Protein AF-A0A8S8YLF3-F1 (afdb_monomer_lite)

Structure (mmCIF, N/CA/C/O backbone):
data_AF-A0A8S8YLF3-F1
#
_entry.id   AF-A0A8S8YLF3-F1
#
loop_
_atom_site.group_PDB
_atom_site.id
_atom_site.type_symbol
_atom_site.label_atom_id
_atom_site.label_alt_id
_atom_site.label_comp_id
_atom_site.label_asym_id
_atom_site.label_entity_id
_atom_site.label_seq_id
_atom_site.pdbx_PDB_ins_code
_atom_site.Cartn_x
_atom_site.Cartn_y
_atom_site.Cartn_z
_atom_site.occupancy
_atom_site.B_iso_or_equiv
_atom_site.auth_seq_id
_atom_site.auth_comp_id
_atom_site.auth_asym_id
_atom_site.auth_atom_id
_atom_site.pdbx_PDB_model_num
ATOM 1 N N . MET A 1 1 ? 2.235 2.549 5.314 1.00 89.56 1 MET A N 1
ATOM 2 C CA . MET A 1 1 ? 1.811 2.462 6.733 1.00 89.56 1 MET A CA 1
ATOM 3 C C . MET A 1 1 ? 0.311 2.673 6.805 1.00 89.56 1 MET A C 1
ATOM 5 O O . MET A 1 1 ? -0.215 3.343 5.927 1.00 89.56 1 MET A O 1
ATOM 9 N N . ALA A 1 2 ? -0.355 2.128 7.818 1.00 92.12 2 ALA A N 1
ATOM 10 C CA . ALA A 1 2 ? -1.776 2.360 8.075 1.00 92.12 2 ALA A CA 1
ATOM 11 C C . ALA A 1 2 ? -1.985 2.720 9.546 1.00 92.12 2 ALA A C 1
ATOM 13 O O . ALA A 1 2 ? -1.287 2.191 10.411 1.00 92.12 2 ALA A O 1
ATOM 14 N N . THR A 1 3 ? -2.944 3.598 9.820 1.00 94.19 3 THR A N 1
ATOM 15 C CA . THR A 1 3 ? -3.314 3.997 11.180 1.00 94.19 3 THR A CA 1
ATOM 16 C C . THR A 1 3 ? -4.650 3.362 11.538 1.00 94.19 3 THR A C 1
ATOM 18 O O . THR A 1 3 ? -5.627 3.539 10.814 1.00 94.19 3 THR A O 1
ATOM 21 N N . ILE A 1 4 ? -4.687 2.619 12.643 1.00 92.25 4 ILE A N 1
ATOM 22 C CA . ILE A 1 4 ? -5.876 1.913 13.124 1.00 92.25 4 ILE A CA 1
ATOM 23 C C . ILE A 1 4 ? -6.269 2.465 14.484 1.00 92.25 4 ILE A C 1
ATOM 25 O O . ILE A 1 4 ? -5.445 2.573 15.389 1.00 92.25 4 ILE A O 1
ATOM 29 N N . ALA A 1 5 ? -7.554 2.760 14.625 1.00 92.69 5 ALA A N 1
ATOM 30 C CA . ALA A 1 5 ? -8.153 3.329 15.814 1.00 92.69 5 ALA A CA 1
ATOM 31 C C . ALA A 1 5 ? -9.175 2.365 16.425 1.00 92.69 5 ALA A C 1
ATOM 33 O O . ALA A 1 5 ? -10.200 2.079 15.807 1.00 92.69 5 ALA A O 1
ATOM 34 N N . ASN A 1 6 ? -8.951 1.928 17.665 1.00 92.00 6 ASN A N 1
ATOM 35 C CA . ASN A 1 6 ? -9.946 1.167 18.413 1.00 92.00 6 ASN A CA 1
ATOM 36 C C . ASN A 1 6 ? -10.826 2.135 19.213 1.00 92.00 6 ASN A C 1
ATOM 38 O O . ASN A 1 6 ? -10.416 2.685 20.231 1.00 92.00 6 ASN A O 1
AT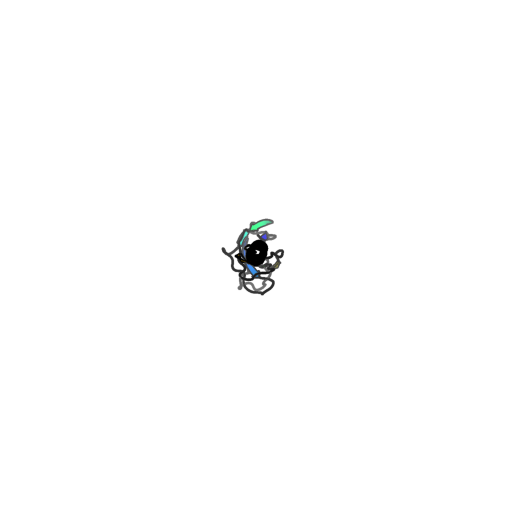OM 42 N N . ARG A 1 7 ? -12.057 2.359 18.745 1.00 91.19 7 ARG A N 1
ATOM 43 C CA . ARG A 1 7 ? -13.056 3.196 19.440 1.00 91.19 7 ARG A CA 1
ATOM 44 C C . ARG A 1 7 ? -13.998 2.385 20.343 1.00 91.19 7 ARG A C 1
ATOM 46 O O . ARG A 1 7 ? -14.970 2.931 20.859 1.00 91.19 7 ARG A O 1
ATOM 53 N N . GLY A 1 8 ? -13.718 1.095 20.527 1.00 88.31 8 GLY A N 1
ATOM 54 C CA . GLY A 1 8 ? -14.424 0.212 21.446 1.00 88.31 8 GLY A CA 1
ATOM 55 C C . GLY A 1 8 ? -13.958 0.354 22.898 1.00 88.31 8 GLY A C 1
ATOM 56 O O . GLY A 1 8 ? -13.086 1.152 23.236 1.00 88.31 8 GLY A O 1
ATOM 57 N N . THR A 1 9 ? -14.557 -0.451 23.774 1.00 92.44 9 THR A N 1
ATOM 58 C CA . THR A 1 9 ? -14.298 -0.450 25.226 1.00 92.44 9 THR A CA 1
ATOM 59 C C . THR A 1 9 ? -13.417 -1.610 25.695 1.00 92.44 9 THR A C 1
ATOM 61 O O . THR A 1 9 ? -13.155 -1.731 26.890 1.00 92.44 9 THR A O 1
ATOM 64 N N . ALA A 1 10 ? -12.959 -2.461 24.775 1.00 91.62 10 ALA A N 1
ATOM 65 C CA . ALA A 1 10 ? -12.099 -3.605 25.051 1.00 91.62 10 ALA A CA 1
ATOM 66 C C . ALA A 1 10 ? -10.942 -3.677 24.035 1.00 91.62 10 ALA A C 1
ATOM 68 O O . ALA A 1 10 ? -11.091 -3.173 22.916 1.00 91.62 10 ALA A O 1
ATOM 69 N N . PRO A 1 11 ? -9.803 -4.295 24.401 1.00 91.94 11 PRO A N 1
ATOM 70 C CA . PRO A 1 11 ? -8.698 -4.516 23.473 1.00 91.94 11 PRO A CA 1
ATOM 71 C C . PRO A 1 11 ? -9.128 -5.402 22.299 1.00 91.94 11 PRO A C 1
ATOM 73 O O . PRO A 1 11 ? -9.919 -6.332 22.478 1.00 91.94 11 PRO A O 1
ATOM 76 N N . ALA A 1 12 ? -8.580 -5.140 21.114 1.00 88.75 12 ALA A N 1
ATOM 77 C CA . ALA A 1 12 ? -8.891 -5.882 19.896 1.00 88.75 12 ALA A CA 1
ATOM 78 C C . ALA A 1 12 ? -7.613 -6.292 19.161 1.00 88.75 12 ALA A C 1
ATOM 80 O O . ALA A 1 12 ? -6.672 -5.510 19.057 1.00 88.75 12 ALA A O 1
ATOM 81 N N . ILE A 1 13 ? -7.585 -7.515 18.627 1.00 89.56 13 ILE A N 1
ATOM 82 C CA . ILE A 1 13 ? -6.550 -7.946 17.683 1.00 89.56 13 ILE A CA 1
ATOM 83 C C . ILE A 1 13 ? -7.130 -7.780 16.284 1.00 89.56 13 ILE A C 1
ATOM 85 O O . ILE A 1 13 ? -8.117 -8.432 15.949 1.00 89.56 13 ILE A O 1
ATOM 89 N N . VAL A 1 14 ? -6.520 -6.907 15.489 1.00 88.94 14 VAL A N 1
ATOM 90 C CA . VAL A 1 14 ? -7.015 -6.516 14.168 1.00 88.94 14 VAL A CA 1
ATOM 91 C C . VAL A 1 14 ? -5.971 -6.858 13.119 1.00 88.94 14 VAL A C 1
ATOM 93 O O . VAL A 1 14 ? -4.793 -6.544 13.280 1.00 88.94 14 VAL A O 1
ATOM 96 N N . TYR A 1 15 ? -6.418 -7.475 12.031 1.00 91.38 15 TYR A N 1
ATOM 97 C CA . TYR A 1 15 ? -5.630 -7.689 10.822 1.00 91.38 15 TYR A CA 1
ATOM 98 C C . TYR A 1 15 ? -6.374 -7.094 9.635 1.00 91.38 15 TYR A C 1
ATOM 100 O O . TYR A 1 15 ? -7.597 -6.975 9.671 1.00 91.38 15 TYR A O 1
ATOM 108 N N . PHE A 1 16 ? -5.648 -6.727 8.587 1.00 92.38 16 PHE A N 1
ATOM 109 C CA . PHE A 1 16 ? -6.242 -6.185 7.371 1.00 92.38 16 PHE A CA 1
ATOM 110 C C . PHE A 1 16 ? -5.547 -6.743 6.133 1.00 92.38 16 PHE A C 1
ATOM 112 O O . PHE A 1 16 ? -4.392 -7.167 6.187 1.00 92.38 16 PHE A O 1
ATOM 119 N N . THR A 1 17 ? -6.270 -6.750 5.022 1.00 93.50 17 THR A N 1
ATOM 120 C CA . THR A 1 17 ? -5.725 -7.048 3.693 1.00 93.50 17 THR A CA 1
ATOM 121 C C . THR A 1 17 ? -5.729 -5.778 2.855 1.00 93.50 17 THR A C 1
ATOM 123 O O . THR A 1 17 ? -6.443 -4.834 3.189 1.00 93.50 17 THR A O 1
ATOM 126 N N . CYS A 1 18 ? -4.938 -5.733 1.786 1.00 95.12 18 CYS A N 1
ATOM 127 C CA . CYS A 1 18 ? -5.036 -4.668 0.796 1.00 95.12 18 CYS A CA 1
ATOM 128 C C . CYS A 1 18 ? -4.935 -5.233 -0.612 1.00 95.12 18 CYS A C 1
ATOM 130 O O . CYS A 1 18 ? -4.139 -6.139 -0.867 1.00 95.12 18 CYS A O 1
ATOM 132 N N . ASP A 1 19 ? -5.666 -4.598 -1.513 1.00 95.62 19 ASP A N 1
ATOM 133 C CA . ASP A 1 19 ? -5.591 -4.810 -2.946 1.00 95.62 19 ASP A CA 1
ATOM 134 C C . ASP A 1 19 ? -4.950 -3.587 -3.608 1.00 95.62 19 ASP A C 1
ATOM 136 O O . ASP A 1 19 ? -5.033 -2.464 -3.095 1.00 95.62 19 ASP A O 1
ATOM 140 N N . VAL A 1 20 ? -4.302 -3.799 -4.750 1.00 96.00 20 VAL A N 1
ATOM 141 C CA . VAL A 1 20 ? -3.863 -2.714 -5.630 1.00 96.00 20 VAL A CA 1
ATOM 142 C C . VAL A 1 20 ? -5.113 -2.097 -6.244 1.00 96.00 20 VAL A C 1
ATOM 144 O O . VAL A 1 20 ? -5.839 -2.770 -6.976 1.00 96.00 20 VAL A O 1
ATOM 147 N N . THR A 1 21 ? -5.388 -0.831 -5.936 1.00 95.62 21 THR A N 1
ATOM 148 C CA . THR A 1 21 ? -6.657 -0.166 -6.278 1.00 95.62 21 THR A CA 1
ATOM 149 C C . THR A 1 21 ? -6.944 -0.207 -7.778 1.00 95.62 21 THR A C 1
ATOM 151 O O . THR A 1 21 ? -8.087 -0.371 -8.196 1.00 95.62 21 THR A O 1
ATOM 154 N N . GLU A 1 22 ? -5.907 -0.057 -8.598 1.00 93.56 22 GLU A N 1
ATOM 155 C CA . GLU A 1 22 ? -6.009 0.059 -10.049 1.00 93.56 22 GLU A CA 1
ATOM 156 C C . GLU A 1 22 ? -6.350 -1.273 -10.735 1.00 93.56 22 GLU A C 1
ATOM 158 O O . GLU A 1 22 ? -6.990 -1.273 -11.787 1.00 93.56 22 GLU A O 1
ATOM 163 N N . THR A 1 23 ? -5.962 -2.409 -10.146 1.00 92.75 23 THR A N 1
ATOM 164 C CA . THR A 1 23 ? -6.164 -3.745 -10.738 1.00 92.75 23 THR A CA 1
ATOM 165 C C . THR A 1 23 ? -7.172 -4.600 -9.971 1.00 92.75 23 THR A C 1
ATOM 167 O O . THR A 1 23 ? -7.702 -5.565 -10.523 1.00 92.75 23 THR A O 1
ATOM 170 N N . GLY A 1 24 ? -7.438 -4.271 -8.705 1.00 93.00 24 GLY A N 1
ATOM 171 C CA . GLY A 1 24 ? -8.205 -5.099 -7.775 1.00 93.00 24 GLY A CA 1
ATOM 172 C C . GLY A 1 24 ? -7.498 -6.402 -7.384 1.00 93.00 24 GLY A C 1
ATOM 173 O O . GLY A 1 24 ? -8.130 -7.296 -6.828 1.00 93.00 24 GLY A O 1
ATOM 174 N N . ALA A 1 25 ? -6.212 -6.555 -7.711 1.00 93.56 25 ALA A N 1
ATOM 175 C CA . ALA A 1 25 ? -5.435 -7.728 -7.336 1.00 93.56 25 ALA A CA 1
ATOM 176 C C . ALA A 1 25 ? -4.883 -7.585 -5.913 1.00 93.56 25 ALA A C 1
ATOM 178 O O . ALA A 1 25 ? -4.472 -6.497 -5.511 1.00 93.56 25 ALA A O 1
ATOM 179 N N . ALA A 1 26 ? -4.798 -8.698 -5.183 1.00 93.75 26 ALA A N 1
ATOM 180 C CA . ALA A 1 26 ? -4.204 -8.721 -3.850 1.00 93.75 26 ALA A CA 1
ATOM 181 C C . ALA A 1 26 ? -2.765 -8.186 -3.875 1.00 93.75 26 ALA A C 1
ATOM 183 O O . ALA A 1 26 ? -1.918 -8.686 -4.623 1.00 93.75 26 ALA A O 1
ATOM 184 N N . ALA A 1 27 ? -2.481 -7.188 -3.038 1.00 94.06 27 ALA A N 1
ATOM 185 C CA . ALA A 1 27 ? -1.156 -6.593 -2.960 1.00 94.06 27 ALA A CA 1
ATOM 186 C C . ALA A 1 27 ? -0.157 -7.588 -2.355 1.00 94.06 27 ALA A C 1
ATOM 188 O O . ALA A 1 27 ? -0.411 -8.219 -1.324 1.00 94.06 27 ALA A O 1
ATOM 189 N N . GLN A 1 28 ? 1.022 -7.711 -2.967 1.00 93.12 28 GLN A N 1
ATOM 190 C CA . GLN A 1 28 ? 2.055 -8.609 -2.463 1.00 93.12 28 GLN A CA 1
ATOM 191 C C . GLN A 1 28 ? 2.785 -7.961 -1.283 1.00 93.12 28 GLN A C 1
ATOM 193 O O . GLN A 1 28 ? 3.644 -7.099 -1.460 1.00 93.12 28 GLN A O 1
ATOM 198 N N . MET A 1 29 ? 2.446 -8.381 -0.064 1.00 92.12 29 MET A N 1
ATOM 199 C CA . MET A 1 29 ? 3.035 -7.855 1.170 1.00 92.12 29 MET A CA 1
ATOM 200 C C . MET A 1 29 ? 4.145 -8.754 1.712 1.00 92.12 29 MET A C 1
ATOM 202 O O . MET A 1 29 ? 4.051 -9.978 1.673 1.00 92.12 29 MET A O 1
ATOM 206 N N . THR A 1 30 ? 5.182 -8.148 2.296 1.00 88.50 30 THR A N 1
ATOM 207 C CA . THR A 1 30 ? 6.288 -8.893 2.935 1.00 88.50 30 THR A CA 1
ATOM 208 C C . THR A 1 30 ? 5.869 -9.559 4.251 1.00 88.50 30 THR A C 1
ATOM 210 O O . THR A 1 30 ? 6.466 -10.543 4.682 1.00 88.50 30 THR A O 1
ATOM 213 N N . SER A 1 31 ? 4.844 -9.018 4.905 1.00 88.19 31 SER A N 1
ATOM 214 C CA . SER A 1 31 ? 4.307 -9.502 6.175 1.00 88.19 31 SER A CA 1
ATOM 215 C C . SER A 1 31 ? 2.814 -9.238 6.237 1.00 88.19 31 SER A C 1
ATOM 217 O O . SER A 1 31 ? 2.353 -8.230 5.706 1.00 88.19 31 SER A O 1
ATOM 219 N N . TYR A 1 32 ? 2.085 -10.089 6.951 1.00 90.50 32 TYR A N 1
ATOM 220 C CA . TYR A 1 32 ? 0.661 -9.892 7.178 1.00 90.50 32 TYR A CA 1
ATOM 221 C C . TYR A 1 32 ? 0.417 -8.764 8.195 1.00 90.50 32 TYR A C 1
ATOM 223 O O . TYR A 1 32 ? 0.844 -8.905 9.347 1.00 90.50 32 TYR A O 1
ATOM 231 N N . PRO A 1 33 ? -0.203 -7.636 7.805 1.00 93.00 33 PRO A N 1
ATOM 232 C CA . PRO A 1 33 ? -0.255 -6.463 8.658 1.00 93.00 33 PRO A CA 1
ATOM 233 C C . PRO A 1 33 ? -1.408 -6.549 9.665 1.00 93.00 33 PRO A C 1
ATOM 235 O O . PRO A 1 33 ? -2.540 -6.913 9.346 1.00 93.00 33 PRO A O 1
ATOM 238 N N . GLY A 1 34 ? -1.105 -6.209 10.915 1.00 92.62 34 GLY A N 1
ATOM 239 C CA . GLY A 1 34 ? -2.063 -6.254 12.011 1.00 92.62 34 GLY A CA 1
ATOM 240 C C . GLY A 1 34 ? -1.388 -6.325 13.373 1.00 92.62 34 GLY A C 1
ATOM 241 O O . GLY A 1 34 ? -0.159 -6.323 13.479 1.00 92.62 34 GLY A O 1
ATOM 242 N N . GLY A 1 35 ? -2.196 -6.377 14.424 1.00 92.69 35 GLY A N 1
ATOM 243 C CA . GLY A 1 35 ? -1.719 -6.435 15.798 1.00 92.69 35 GLY A CA 1
ATOM 244 C C . GLY A 1 35 ? -2.799 -6.128 16.829 1.00 92.69 35 GLY A C 1
ATOM 245 O O . GLY A 1 35 ? -3.978 -5.989 16.508 1.00 92.69 35 GLY A O 1
ATOM 246 N N . LEU A 1 36 ? -2.369 -6.045 18.087 1.00 93.44 36 LEU A N 1
ATOM 247 C CA . LEU A 1 36 ? -3.204 -5.632 19.211 1.00 93.44 36 LEU A CA 1
ATOM 248 C C . LEU A 1 36 ? -3.372 -4.106 19.211 1.00 93.44 36 LEU A C 1
ATOM 250 O O . LEU A 1 36 ? -2.388 -3.378 19.095 1.00 93.44 36 LEU A O 1
ATOM 254 N N . VAL A 1 37 ? -4.608 -3.644 19.388 1.00 94.00 37 VAL A N 1
ATOM 255 C CA . VAL A 1 37 ? -4.971 -2.239 19.584 1.00 94.00 37 VAL A CA 1
ATOM 256 C C . VAL A 1 37 ? -5.789 -2.138 20.868 1.00 94.00 37 VAL A C 1
ATOM 258 O O . VAL A 1 37 ? -6.898 -2.679 20.957 1.00 94.00 37 VAL A O 1
ATOM 261 N N . GLU A 1 38 ? -5.239 -1.474 21.880 1.00 96.38 38 GLU A N 1
ATOM 262 C CA . GLU A 1 38 ? -5.907 -1.305 23.173 1.00 96.38 38 GLU A CA 1
ATOM 263 C C . GLU A 1 38 ? -7.184 -0.463 23.047 1.00 96.38 38 GLU A C 1
ATOM 265 O O . GLU A 1 38 ? -7.386 0.280 22.084 1.00 96.38 38 GLU A O 1
ATOM 270 N N . ALA A 1 39 ? -8.081 -0.592 24.025 1.00 95.38 39 ALA A N 1
ATOM 271 C CA . ALA A 1 39 ? -9.345 0.139 24.029 1.00 95.38 39 ALA A CA 1
ATOM 272 C C . ALA A 1 39 ? -9.119 1.661 24.033 1.00 95.38 39 ALA A C 1
ATOM 274 O O . ALA A 1 39 ? -8.442 2.194 24.910 1.00 95.38 39 ALA A O 1
ATOM 275 N N . GLY A 1 40 ? -9.729 2.371 23.083 1.00 95.38 40 GLY A N 1
ATOM 276 C CA . GLY A 1 40 ? -9.609 3.824 22.954 1.00 95.38 40 GLY A CA 1
ATOM 277 C C . GLY A 1 40 ? -8.310 4.310 22.302 1.00 95.38 40 GLY A C 1
ATOM 278 O O . GLY A 1 40 ? -8.179 5.515 22.079 1.00 95.38 40 GLY A O 1
ATOM 279 N N . GLU A 1 41 ? -7.370 3.419 21.979 1.00 96.19 41 GLU A N 1
ATOM 280 C CA . GLU A 1 41 ? -6.074 3.790 21.410 1.00 96.19 41 GLU A CA 1
ATOM 281 C C . GLU A 1 41 ? -6.072 3.852 19.878 1.00 96.19 41 GLU A C 1
ATOM 283 O O . GLU A 1 41 ? -6.994 3.414 19.181 1.00 96.19 41 GLU A O 1
ATOM 288 N N . GLU A 1 42 ? -4.999 4.438 19.356 1.00 95.62 42 GLU A N 1
ATOM 289 C CA . GLU A 1 42 ? -4.681 4.495 17.939 1.00 95.62 42 GLU A CA 1
ATOM 290 C C . GLU A 1 42 ? -3.229 4.065 17.734 1.00 95.62 42 GLU A C 1
ATOM 292 O O . GLU A 1 42 ? -2.330 4.537 18.432 1.00 95.62 42 GLU A O 1
ATOM 297 N N . VAL A 1 43 ? -3.006 3.157 16.786 1.00 95.19 43 VAL A N 1
ATOM 298 C CA . VAL A 1 43 ? -1.684 2.605 16.483 1.00 95.19 43 VAL A CA 1
ATOM 299 C C . VAL A 1 43 ? -1.378 2.717 14.998 1.00 95.19 43 VAL A C 1
ATOM 301 O O . VAL A 1 43 ? -2.251 2.544 14.146 1.00 95.19 43 VAL A O 1
ATOM 304 N N . THR A 1 44 ? -0.107 2.953 14.680 1.00 95.19 44 THR A N 1
ATOM 305 C CA . THR A 1 44 ? 0.387 2.958 13.301 1.00 95.19 44 THR A CA 1
ATOM 306 C C . THR A 1 44 ? 1.094 1.646 13.001 1.00 95.19 44 THR A C 1
ATOM 308 O O . THR A 1 44 ? 2.104 1.313 13.622 1.00 95.19 44 THR A O 1
ATOM 311 N N . ILE A 1 45 ? 0.593 0.918 12.008 1.00 92.50 45 ILE A N 1
ATOM 312 C CA . ILE A 1 45 ? 1.146 -0.350 11.543 1.00 92.50 45 ILE A CA 1
ATOM 313 C C . ILE A 1 45 ? 2.000 -0.096 10.301 1.00 92.50 45 ILE A C 1
ATOM 315 O O . ILE A 1 45 ? 1.537 0.423 9.278 1.00 92.50 45 ILE A O 1
ATOM 319 N N . GLN A 1 46 ? 3.278 -0.460 10.395 1.00 93.00 46 GLN A N 1
ATOM 320 C CA . GLN A 1 46 ? 4.211 -0.401 9.276 1.00 93.00 46 GLN A CA 1
ATOM 321 C C . GLN A 1 46 ? 4.225 -1.728 8.526 1.00 93.00 46 GLN A C 1
ATOM 323 O O . GLN A 1 46 ? 4.308 -2.793 9.129 1.00 93.00 46 GLN A O 1
ATOM 328 N N . PHE A 1 47 ? 4.161 -1.648 7.202 1.00 93.38 47 PHE A N 1
ATOM 329 C CA . PHE A 1 47 ? 4.227 -2.791 6.304 1.00 93.38 47 PHE A CA 1
ATOM 330 C C . PHE A 1 47 ? 4.805 -2.339 4.964 1.00 93.38 47 PHE A C 1
ATOM 332 O O . PHE A 1 47 ? 4.740 -1.155 4.620 1.00 93.38 47 PHE A O 1
ATOM 339 N N . SER A 1 48 ? 5.384 -3.292 4.239 1.00 93.62 48 SER A N 1
ATOM 340 C CA . SER A 1 48 ? 5.917 -3.100 2.890 1.00 93.62 48 SER A CA 1
ATOM 341 C C . SER A 1 48 ? 5.121 -3.949 1.908 1.00 93.62 48 SER A C 1
ATOM 343 O O . SER A 1 48 ? 4.663 -5.041 2.258 1.00 93.62 48 SER A O 1
ATOM 345 N N . TRP A 1 49 ? 4.974 -3.440 0.693 1.00 93.44 49 TRP A N 1
ATOM 346 C CA . TRP A 1 49 ? 4.296 -4.104 -0.409 1.00 93.44 49 TRP A CA 1
ATOM 347 C C . TRP A 1 49 ? 5.084 -3.886 -1.700 1.00 93.44 49 TRP A C 1
ATOM 349 O O . TRP A 1 49 ? 5.920 -2.984 -1.776 1.00 93.44 49 TRP A O 1
ATOM 359 N N . MET A 1 50 ? 4.847 -4.747 -2.680 1.00 90.56 50 MET A N 1
ATOM 360 C CA . MET A 1 50 ? 5.515 -4.727 -3.976 1.00 90.56 50 MET A CA 1
ATOM 361 C C . MET A 1 50 ? 4.472 -4.599 -5.082 1.00 90.56 50 MET A C 1
ATOM 363 O O . MET A 1 50 ? 3.393 -5.188 -4.981 1.00 90.56 50 MET A O 1
ATOM 367 N N . ASN A 1 51 ? 4.825 -3.863 -6.132 1.00 89.56 51 ASN A N 1
ATOM 368 C CA . ASN A 1 51 ? 4.087 -3.816 -7.385 1.00 89.56 51 ASN A CA 1
ATOM 369 C C . ASN A 1 51 ? 4.986 -4.340 -8.507 1.00 89.56 51 ASN A C 1
ATOM 371 O O . ASN A 1 51 ? 6.173 -4.018 -8.532 1.00 89.56 51 ASN A O 1
ATOM 375 N N . SER A 1 52 ? 4.442 -5.159 -9.406 1.00 86.25 52 SER A N 1
ATOM 376 C CA . SER A 1 52 ? 5.177 -5.637 -10.586 1.00 86.25 52 SER A CA 1
ATOM 377 C C . SER A 1 52 ? 5.013 -4.731 -11.799 1.00 86.25 52 SER A C 1
ATOM 379 O O . SER A 1 52 ? 5.818 -4.813 -12.722 1.00 86.25 52 SER A O 1
ATOM 381 N N . ASP A 1 53 ? 3.967 -3.911 -11.810 1.00 87.75 53 ASP A N 1
ATOM 382 C CA . ASP A 1 53 ? 3.641 -3.060 -12.943 1.00 87.75 53 ASP A CA 1
ATOM 383 C C . ASP A 1 53 ? 4.328 -1.694 -12.794 1.00 87.75 53 ASP A C 1
ATOM 385 O O . ASP A 1 53 ? 4.335 -1.091 -11.716 1.00 87.75 53 ASP A O 1
ATOM 389 N N . VAL A 1 54 ? 4.914 -1.215 -13.890 1.00 87.75 54 VAL A N 1
ATOM 390 C CA . VAL A 1 54 ? 5.334 0.186 -14.046 1.00 87.75 54 VAL A CA 1
ATOM 391 C C . VAL A 1 54 ? 4.066 1.049 -14.114 1.00 87.75 54 VAL A C 1
ATOM 393 O O . VAL A 1 54 ? 3.019 0.536 -14.497 1.00 87.75 54 VAL A O 1
ATOM 396 N N . ASP A 1 55 ? 4.164 2.332 -13.756 1.00 88.69 55 ASP A N 1
ATOM 397 C CA . ASP A 1 55 ? 3.079 3.312 -13.578 1.00 88.69 55 ASP A CA 1
ATOM 398 C C . ASP A 1 55 ? 2.578 3.462 -12.131 1.00 88.6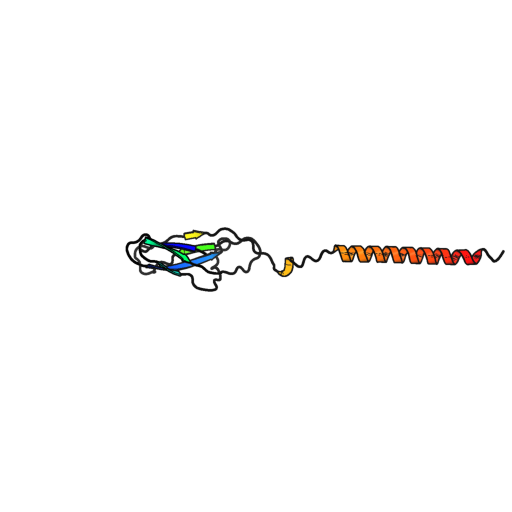9 55 ASP A C 1
ATOM 400 O O . ASP A 1 55 ? 3.142 2.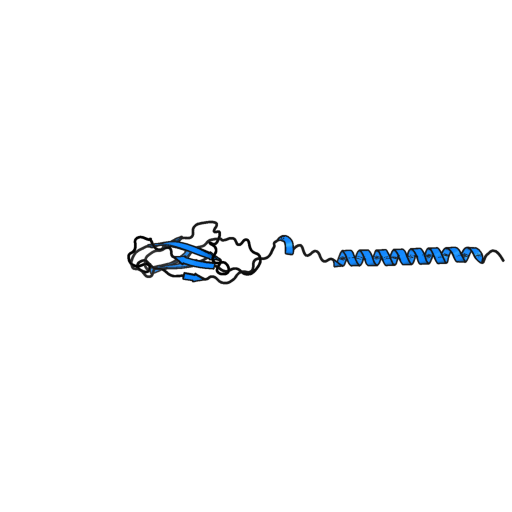996 -11.140 1.00 88.69 55 ASP A O 1
ATOM 404 N N . ASN A 1 56 ? 1.536 4.271 -12.006 1.00 93.50 56 ASN A N 1
ATOM 405 C CA . ASN A 1 56 ? 0.899 4.655 -10.773 1.00 93.50 56 ASN A CA 1
ATOM 406 C C . ASN A 1 56 ? 0.135 3.494 -10.133 1.00 93.50 56 ASN A C 1
ATOM 408 O O . ASN A 1 56 ? -0.754 2.913 -10.752 1.00 93.50 56 ASN A O 1
ATOM 412 N N . ALA A 1 57 ? 0.406 3.252 -8.856 1.00 95.31 57 ALA A N 1
ATOM 413 C CA . ALA A 1 57 ? -0.323 2.291 -8.050 1.00 95.31 57 ALA A CA 1
ATOM 414 C C . ALA A 1 57 ? -0.648 2.854 -6.663 1.00 95.31 57 ALA A C 1
ATOM 416 O O . ALA A 1 57 ? 0.133 3.593 -6.055 1.00 95.31 57 ALA A O 1
ATOM 417 N N . SER A 1 58 ? -1.809 2.478 -6.149 1.00 95.75 58 SER A N 1
ATOM 418 C CA . SER A 1 58 ? -2.272 2.778 -4.800 1.00 95.75 58 SER A CA 1
ATOM 419 C C . SER A 1 58 ? -2.836 1.519 -4.148 1.00 95.75 58 SER A C 1
ATOM 421 O O . SER A 1 58 ? -3.072 0.504 -4.801 1.00 95.75 58 SER A O 1
ATOM 423 N N . LEU A 1 59 ? -3.043 1.570 -2.837 1.00 96.56 59 LEU A N 1
ATOM 424 C CA . LEU A 1 59 ? -3.638 0.478 -2.080 1.00 96.56 59 LEU A CA 1
ATOM 425 C C . LEU A 1 59 ? -5.048 0.837 -1.642 1.00 96.56 59 LEU A C 1
ATOM 427 O O . LEU A 1 59 ? -5.290 1.963 -1.217 1.00 96.56 59 LEU A O 1
ATOM 431 N N . THR A 1 60 ? -5.939 -0.146 -1.648 1.00 96.56 60 THR A N 1
ATOM 432 C CA . THR A 1 60 ? -7.207 -0.108 -0.922 1.00 96.56 60 THR A CA 1
ATOM 433 C C . THR A 1 60 ? -7.216 -1.260 0.068 1.00 96.56 60 THR A C 1
ATOM 435 O O . THR A 1 60 ? -7.105 -2.420 -0.314 1.00 96.56 60 THR A O 1
ATOM 438 N N . CYS A 1 61 ? -7.276 -0.928 1.352 1.00 94.75 61 CYS A N 1
ATOM 439 C CA . CYS A 1 61 ? -7.151 -1.860 2.461 1.00 94.75 61 CYS A CA 1
ATOM 440 C C . CYS A 1 61 ? -8.477 -2.033 3.191 1.00 94.75 61 CYS A C 1
ATOM 442 O O . CYS A 1 61 ? -9.199 -1.054 3.362 1.00 94.75 61 CYS A O 1
ATOM 444 N N . GLU A 1 62 ? -8.746 -3.233 3.693 1.00 92.31 62 GLU A N 1
ATOM 445 C CA . GLU A 1 62 ? -9.954 -3.573 4.446 1.00 92.31 62 GLU A CA 1
ATOM 446 C C . GLU A 1 62 ? -9.603 -4.346 5.720 1.00 92.31 62 GLU A C 1
ATOM 448 O O . GLU A 1 62 ? -8.797 -5.284 5.694 1.00 92.31 62 GLU A O 1
ATOM 453 N N . ILE A 1 63 ? -10.219 -3.957 6.841 1.00 90.50 63 ILE A N 1
ATOM 454 C CA . ILE A 1 63 ? -10.121 -4.706 8.098 1.00 90.50 63 ILE A CA 1
ATOM 455 C C . ILE A 1 63 ? -10.812 -6.061 7.945 1.00 90.50 63 ILE A C 1
ATOM 457 O O . ILE A 1 63 ? -11.966 -6.152 7.544 1.00 90.50 63 ILE A O 1
ATOM 461 N N . LEU A 1 64 ? -10.119 -7.122 8.342 1.00 87.62 64 LEU A N 1
ATOM 462 C CA . LEU A 1 64 ? -10.655 -8.470 8.291 1.00 87.62 64 LEU A CA 1
ATOM 463 C C . LEU A 1 64 ? -11.542 -8.739 9.494 1.00 87.62 64 LEU A C 1
ATOM 465 O O . LEU A 1 64 ? -11.081 -8.771 10.639 1.00 87.62 64 LEU A O 1
ATOM 469 N N . THR A 1 65 ? -12.808 -9.012 9.216 1.00 75.81 65 THR A N 1
ATOM 470 C CA . THR A 1 65 ? -13.790 -9.385 10.224 1.00 75.81 65 THR A CA 1
ATOM 471 C C . THR A 1 65 ? -13.962 -10.912 10.254 1.00 75.81 65 THR A C 1
ATOM 473 O O . THR A 1 65 ? -13.917 -11.582 9.216 1.00 75.81 65 THR A O 1
ATOM 476 N N . PRO A 1 66 ? -14.092 -11.538 11.442 1.00 69.25 66 PRO A N 1
ATOM 477 C CA . PRO A 1 66 ? -14.322 -12.976 11.532 1.00 69.25 66 PRO A CA 1
ATOM 478 C C . PRO A 1 66 ? -15.614 -13.399 10.815 1.00 69.25 66 PRO A C 1
ATOM 480 O O . PRO A 1 66 ? -16.693 -12.893 11.107 1.00 69.25 66 PRO A O 1
ATOM 483 N N . THR A 1 67 ? -15.535 -14.422 9.961 1.00 65.31 67 THR A N 1
ATOM 484 C CA . THR A 1 67 ? -16.654 -14.898 9.117 1.00 65.31 67 THR A CA 1
ATOM 485 C C . THR A 1 67 ? -17.822 -15.549 9.872 1.00 65.31 67 THR A C 1
ATOM 487 O O . THR A 1 67 ? -18.785 -15.993 9.254 1.00 65.31 67 THR A O 1
ATOM 490 N N . GLN A 1 68 ? -17.751 -15.645 11.203 1.00 67.56 68 GLN A N 1
ATOM 491 C CA . GLN A 1 68 ? -18.809 -16.221 12.047 1.00 67.56 68 GLN A CA 1
ATOM 492 C C . GLN A 1 68 ? -19.711 -15.171 12.699 1.00 67.56 68 GLN A C 1
ATOM 494 O O . GLN A 1 68 ? -20.550 -15.507 13.538 1.00 67.56 68 GLN A O 1
ATOM 499 N N . LEU A 1 69 ? -19.528 -13.901 12.348 1.00 61.81 69 LEU A N 1
ATOM 500 C CA . LEU A 1 69 ? -20.363 -12.825 12.846 1.00 61.81 69 LEU A CA 1
ATOM 501 C C . LEU A 1 69 ? -21.650 -12.742 12.022 1.00 61.81 69 LEU A C 1
ATOM 503 O O . LEU A 1 69 ? -21.645 -12.860 10.802 1.00 61.81 69 LEU A O 1
ATOM 507 N N . VAL A 1 70 ? -22.769 -12.570 12.726 1.00 66.94 70 VAL A N 1
ATOM 508 C CA . VAL A 1 70 ? -24.100 -12.370 12.126 1.00 66.94 70 VAL A CA 1
ATOM 509 C C . VAL A 1 70 ? -24.201 -10.991 11.458 1.00 66.94 70 VAL A C 1
ATOM 511 O O . VAL A 1 70 ? -25.053 -10.786 10.600 1.00 66.94 70 VAL A O 1
ATOM 514 N N . ASP A 1 71 ? -23.325 -10.069 11.859 1.00 70.62 71 ASP A N 1
ATOM 515 C CA . ASP A 1 71 ? -23.220 -8.696 11.382 1.00 70.62 71 ASP A CA 1
ATOM 516 C C . ASP A 1 71 ? -21.739 -8.400 11.094 1.00 70.62 71 ASP A C 1
ATOM 518 O O . ASP A 1 71 ? -20.890 -8.529 11.985 1.00 70.62 71 ASP A O 1
ATOM 522 N N . GLU A 1 72 ? -21.440 -8.075 9.837 1.00 64.81 72 GLU A N 1
ATOM 523 C CA . GLU A 1 72 ? -20.090 -7.847 9.312 1.00 64.81 72 GLU A CA 1
ATOM 524 C C . GLU A 1 72 ? -19.397 -6.636 9.952 1.00 64.81 72 GLU A C 1
ATOM 526 O O . GLU A 1 72 ? -18.175 -6.643 10.081 1.00 64.81 72 GLU A O 1
ATOM 531 N N . ASP A 1 73 ? -20.159 -5.669 10.474 1.00 66.31 73 ASP A N 1
ATOM 532 C CA . ASP A 1 73 ? -19.627 -4.439 11.070 1.00 66.31 73 ASP A CA 1
ATOM 533 C C . ASP A 1 73 ? -19.486 -4.506 12.601 1.00 66.31 73 ASP A C 1
ATOM 535 O O . ASP A 1 73 ? -18.930 -3.598 13.230 1.00 66.31 73 ASP A O 1
ATOM 539 N N . ALA A 1 74 ? -19.943 -5.591 13.237 1.00 67.31 74 ALA A N 1
ATOM 540 C CA . ALA A 1 74 ? -20.030 -5.698 14.698 1.00 67.31 74 ALA A CA 1
ATOM 541 C C . ALA A 1 74 ? -18.680 -5.619 15.437 1.00 67.31 74 ALA A C 1
ATOM 543 O O . ALA A 1 74 ? -18.656 -5.376 16.645 1.00 67.31 74 ALA A O 1
ATOM 544 N N . PHE A 1 75 ? -17.563 -5.834 14.738 1.00 67.50 75 PHE A N 1
ATOM 545 C CA . PHE A 1 75 ? -16.208 -5.805 15.303 1.00 67.50 75 PHE A CA 1
ATOM 546 C C . PHE A 1 75 ? -15.320 -4.689 14.737 1.00 67.50 75 PHE A C 1
ATOM 548 O O . PHE A 1 75 ? -14.118 -4.677 14.996 1.00 67.50 75 PHE A O 1
ATOM 555 N N . GLY A 1 76 ? -15.915 -3.720 14.036 1.00 68.12 76 GLY A N 1
ATOM 556 C CA . GLY A 1 76 ? -15.171 -2.686 13.329 1.00 68.12 76 GLY A CA 1
ATOM 557 C C . GLY A 1 76 ? -14.731 -3.199 11.965 1.00 68.12 76 GLY A C 1
ATOM 558 O O . GLY A 1 76 ? -13.799 -3.989 11.853 1.00 68.12 76 GLY A O 1
ATOM 559 N N . GLY A 1 77 ? -15.441 -2.749 10.938 1.00 74.88 77 GLY A N 1
ATOM 560 C CA . GLY A 1 77 ? -15.041 -2.876 9.545 1.00 74.88 77 GLY A CA 1
ATOM 561 C C . GLY A 1 77 ? -14.416 -1.580 9.041 1.00 74.88 77 GLY A C 1
ATOM 562 O O . GLY A 1 77 ? -14.079 -0.668 9.805 1.00 74.88 77 GLY A O 1
ATOM 563 N N . GLY A 1 78 ? -14.302 -1.488 7.726 1.00 79.88 78 GLY A N 1
ATOM 564 C CA . GLY A 1 78 ? -13.934 -0.258 7.051 1.00 79.88 78 GLY A CA 1
ATOM 565 C C . GLY A 1 78 ? -12.824 -0.464 6.043 1.00 79.88 78 GLY A C 1
ATOM 566 O O . GLY A 1 78 ? -11.935 -1.303 6.202 1.00 79.88 78 GLY A O 1
ATOM 567 N N . THR A 1 79 ? -12.892 0.367 5.013 1.00 89.50 79 THR A N 1
ATOM 568 C CA . THR A 1 79 ? -11.907 0.429 3.948 1.00 89.50 79 THR A CA 1
ATOM 569 C C . THR A 1 79 ? -11.159 1.750 4.009 1.00 89.50 79 THR A C 1
ATOM 571 O O . THR A 1 79 ? -11.763 2.799 4.246 1.00 89.50 79 THR A O 1
ATOM 574 N N . ALA A 1 80 ? -9.861 1.724 3.742 1.00 93.00 80 ALA A N 1
ATOM 575 C CA . ALA A 1 80 ? -9.047 2.923 3.599 1.00 93.00 80 ALA A CA 1
ATOM 576 C C . ALA A 1 80 ? -8.139 2.790 2.380 1.00 93.00 80 ALA A C 1
ATOM 578 O O . ALA A 1 80 ? -7.550 1.733 2.163 1.00 93.00 80 ALA A O 1
ATOM 579 N N . SER A 1 81 ? -7.997 3.868 1.613 1.00 94.88 81 SER A N 1
ATOM 580 C CA . SER A 1 81 ? -7.109 3.900 0.451 1.00 94.88 81 SER A CA 1
ATOM 581 C C . SER A 1 81 ? -5.870 4.744 0.732 1.00 94.88 81 SER A C 1
ATOM 583 O O . SER A 1 81 ? -5.932 5.735 1.464 1.00 94.88 81 SER A O 1
ATOM 585 N N . SER A 1 82 ? -4.734 4.343 0.167 1.00 95.06 82 SER A N 1
ATOM 586 C CA . SER A 1 82 ? -3.493 5.107 0.239 1.00 95.06 82 SER A CA 1
ATOM 587 C C . SER A 1 82 ? -3.453 6.214 -0.810 1.00 95.06 82 SER A C 1
ATOM 589 O O . SER A 1 82 ? -4.208 6.220 -1.781 1.00 95.06 82 SER A O 1
ATOM 591 N N . GLU A 1 83 ? -2.489 7.118 -0.652 1.00 93.94 83 GLU A N 1
ATOM 592 C CA . GLU A 1 83 ? -2.039 7.949 -1.765 1.00 93.94 83 GLU A CA 1
ATOM 593 C C . GLU A 1 83 ? -1.440 7.080 -2.881 1.00 93.94 83 GLU A C 1
ATOM 595 O O . GLU A 1 83 ? -1.023 5.936 -2.657 1.00 93.94 83 GLU A O 1
ATOM 600 N N . GLN A 1 84 ? -1.414 7.637 -4.087 1.00 94.62 84 GLN A N 1
ATOM 601 C CA . GLN A 1 84 ? -0.850 7.000 -5.269 1.00 94.62 84 GLN A CA 1
ATOM 602 C C . GLN A 1 84 ? 0.668 7.196 -5.322 1.00 94.62 84 GLN A C 1
ATOM 604 O O . GLN A 1 84 ? 1.171 8.286 -5.052 1.00 94.62 84 GLN A O 1
ATOM 609 N N . ILE A 1 85 ? 1.386 6.137 -5.685 1.00 93.56 85 ILE A N 1
ATOM 610 C CA . ILE A 1 85 ? 2.843 6.105 -5.832 1.00 93.56 85 ILE A CA 1
ATOM 611 C C . ILE A 1 85 ? 3.165 5.692 -7.268 1.00 93.56 85 ILE A C 1
ATOM 613 O O . ILE A 1 85 ? 2.545 4.774 -7.798 1.00 93.56 85 ILE A O 1
ATOM 617 N N . THR A 1 86 ? 4.134 6.354 -7.897 1.00 92.75 86 THR A N 1
ATOM 618 C CA . THR A 1 86 ? 4.591 6.018 -9.252 1.00 92.75 86 THR A CA 1
ATOM 619 C C . THR A 1 86 ? 5.728 5.003 -9.189 1.00 92.75 86 THR A C 1
ATOM 621 O O . THR A 1 86 ? 6.751 5.266 -8.553 1.00 92.75 86 THR A O 1
ATOM 624 N N . TRP A 1 87 ? 5.555 3.864 -9.857 1.00 91.25 87 TRP A N 1
ATOM 625 C CA . TRP A 1 87 ? 6.589 2.855 -10.068 1.00 91.25 87 TRP A CA 1
ATOM 626 C C . TRP A 1 87 ? 7.253 3.082 -11.423 1.00 91.25 87 TRP A C 1
ATOM 628 O O . TRP A 1 87 ? 6.573 3.323 -12.420 1.00 91.25 87 TRP A O 1
ATOM 638 N N . VAL A 1 88 ? 8.580 3.021 -11.447 1.00 88.25 88 VAL A N 1
ATOM 639 C CA . VAL A 1 88 ? 9.399 3.200 -12.651 1.00 88.25 88 VAL A CA 1
ATOM 640 C C . VAL A 1 88 ? 10.215 1.939 -12.889 1.00 88.25 88 VAL A C 1
ATOM 642 O O . VAL A 1 88 ? 10.553 1.237 -11.931 1.00 88.25 88 VAL A O 1
ATOM 645 N N . ASP A 1 89 ? 10.513 1.647 -14.152 1.00 83.50 89 ASP A N 1
ATOM 646 C CA . ASP A 1 89 ? 11.449 0.577 -14.475 1.00 83.50 89 ASP A CA 1
ATOM 647 C C . ASP A 1 89 ? 12.853 0.975 -13.996 1.00 83.50 89 ASP A C 1
ATOM 649 O O . ASP A 1 89 ? 13.274 2.122 -14.145 1.00 83.50 89 ASP A O 1
ATOM 653 N N . ALA A 1 90 ? 13.572 0.029 -13.397 1.00 71.69 90 ALA A N 1
ATOM 654 C CA . ALA A 1 90 ? 14.942 0.261 -12.960 1.00 71.69 90 ALA A CA 1
ATOM 655 C C . ALA A 1 90 ? 15.909 0.401 -14.151 1.00 71.69 90 ALA A C 1
ATOM 657 O O . ALA A 1 90 ? 16.971 1.001 -13.992 1.00 71.69 90 ALA A O 1
ATOM 658 N N . GLU A 1 91 ? 15.559 -0.143 -15.324 1.00 69.50 91 GLU A N 1
ATOM 659 C CA . GLU A 1 91 ? 16.372 -0.057 -16.545 1.00 69.50 91 GLU A CA 1
ATOM 660 C C . GLU A 1 91 ? 16.230 1.301 -17.264 1.00 69.50 91 GLU A C 1
ATOM 662 O O . GLU A 1 91 ? 17.147 1.710 -17.976 1.00 69.50 91 GLU A O 1
ATOM 667 N N . ASP A 1 92 ? 15.145 2.051 -17.032 1.00 59.41 92 ASP A N 1
ATOM 668 C CA . ASP A 1 92 ? 14.923 3.375 -17.646 1.00 59.41 92 ASP A CA 1
ATOM 669 C C . ASP A 1 92 ? 15.830 4.480 -17.058 1.00 59.41 92 ASP A C 1
ATOM 671 O O . ASP A 1 92 ? 15.988 5.544 -17.658 1.00 59.41 92 ASP A O 1
ATOM 675 N N . ASP A 1 93 ? 16.490 4.237 -15.920 1.00 56.84 93 ASP A N 1
ATOM 676 C CA . ASP A 1 93 ? 17.519 5.140 -15.378 1.00 56.84 93 ASP A CA 1
ATOM 677 C C . ASP A 1 93 ? 18.873 5.017 -16.123 1.00 56.84 93 ASP A C 1
ATOM 679 O O . ASP A 1 93 ? 19.763 5.857 -15.944 1.00 56.84 93 ASP A O 1
ATOM 683 N N . GLU A 1 94 ? 19.040 4.021 -17.007 1.00 58.66 94 GLU A N 1
ATOM 684 C CA . GLU A 1 94 ? 20.165 3.910 -17.950 1.00 58.66 94 GLU A CA 1
ATOM 685 C C . GLU A 1 94 ? 19.859 4.577 -19.301 1.00 58.66 94 GLU A C 1
ATOM 687 O O . GLU A 1 94 ? 20.282 4.100 -20.358 1.00 58.66 94 GLU A O 1
ATOM 692 N N . ASP A 1 95 ? 19.183 5.730 -19.288 1.00 61.00 95 ASP A N 1
ATOM 693 C CA . ASP A 1 95 ? 18.995 6.568 -20.477 1.00 61.00 95 ASP A CA 1
ATOM 694 C C . ASP A 1 95 ? 20.325 7.268 -20.841 1.00 61.00 95 ASP A C 1
ATOM 696 O O . ASP A 1 95 ? 20.541 8.482 -20.733 1.00 61.00 95 ASP A O 1
ATOM 700 N N . GLY A 1 96 ? 21.309 6.449 -21.218 1.00 64.81 96 GLY A N 1
ATOM 701 C CA . GLY A 1 96 ? 22.586 6.866 -21.751 1.00 64.81 96 GLY A CA 1
ATOM 702 C C . GLY A 1 96 ? 22.327 7.696 -22.995 1.00 64.81 96 GLY A C 1
ATOM 703 O O . GLY A 1 96 ? 21.979 7.175 -24.051 1.00 64.81 96 GLY A O 1
ATOM 704 N N . SER A 1 97 ? 22.498 9.012 -22.870 1.00 77.88 97 SER A N 1
ATOM 705 C CA . SER A 1 97 ? 22.279 9.936 -23.977 1.00 77.88 97 SER A CA 1
ATOM 706 C C . SER A 1 97 ? 23.011 9.455 -25.232 1.00 77.88 97 SER A C 1
ATOM 708 O O . SER A 1 97 ? 24.218 9.231 -25.199 1.00 77.88 97 SER A O 1
ATOM 710 N N . ILE A 1 98 ? 22.313 9.351 -26.367 1.00 84.38 98 ILE A N 1
ATOM 711 C CA . ILE A 1 98 ? 22.922 9.004 -27.666 1.00 84.38 98 ILE A CA 1
ATOM 712 C C . ILE A 1 98 ? 23.880 10.099 -28.185 1.00 84.38 98 ILE A C 1
ATOM 714 O O . ILE A 1 98 ? 24.645 9.895 -29.132 1.00 84.38 98 ILE A O 1
ATOM 718 N N . LEU A 1 99 ? 23.872 11.275 -27.550 1.00 86.94 99 LEU A N 1
ATOM 719 C CA . LEU A 1 99 ? 24.617 12.463 -27.960 1.00 86.94 99 LEU A CA 1
ATOM 720 C C . LEU A 1 99 ? 26.135 12.228 -28.138 1.00 86.94 99 LEU A C 1
ATOM 722 O O . LEU A 1 99 ? 26.666 12.652 -29.167 1.00 86.94 99 LEU A O 1
ATOM 726 N N . PRO A 1 100 ? 26.859 11.530 -27.236 1.00 88.88 100 PRO A N 1
ATOM 727 C CA . PRO A 1 100 ? 28.289 11.268 -27.398 1.00 88.88 100 PRO A CA 1
ATOM 728 C C . PRO A 1 100 ? 28.598 10.406 -28.629 1.00 88.88 100 PRO A C 1
ATOM 730 O O . PRO A 1 100 ? 29.592 10.651 -29.314 1.00 88.88 100 PRO A O 1
ATOM 733 N N . VAL A 1 101 ? 27.730 9.441 -28.955 1.00 92.31 101 VAL A N 1
ATOM 734 C CA . VAL A 1 101 ? 27.879 8.577 -30.139 1.00 92.31 101 VAL A CA 1
ATOM 735 C C . VAL A 1 101 ? 27.725 9.398 -31.419 1.00 92.31 101 VAL A C 1
ATOM 737 O O . VAL A 1 101 ? 28.5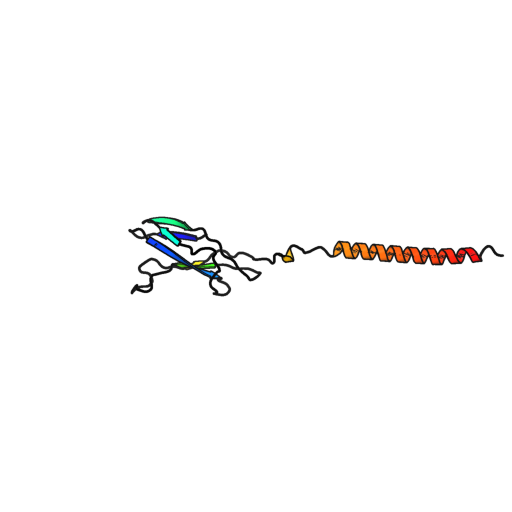49 9.292 -32.329 1.00 92.31 101 VAL A O 1
ATOM 740 N N . VAL A 1 102 ? 26.715 10.270 -31.474 1.00 95.31 102 VAL A N 1
ATOM 741 C CA . VAL A 1 102 ? 26.471 11.153 -32.627 1.00 95.31 102 VAL A CA 1
ATOM 742 C C . VAL A 1 102 ? 27.629 12.132 -32.833 1.00 95.31 102 VAL A C 1
ATOM 744 O O . VAL A 1 102 ? 28.088 12.320 -33.962 1.00 95.31 102 VAL A O 1
ATOM 747 N N . VAL A 1 103 ? 28.150 12.720 -31.752 1.00 95.62 103 VAL A N 1
ATOM 748 C CA . VAL A 1 103 ? 29.298 13.638 -31.807 1.00 95.62 103 VAL A CA 1
ATOM 749 C C . VAL A 1 103 ? 30.548 12.929 -32.331 1.00 95.62 103 VAL A C 1
ATOM 751 O O . VAL A 1 103 ? 31.220 13.454 -33.221 1.00 95.62 103 VAL A O 1
ATOM 754 N N . ALA A 1 104 ? 30.843 11.722 -31.840 1.00 96.44 104 ALA A N 1
ATOM 755 C CA . ALA A 1 104 ? 31.983 10.938 -32.310 1.00 96.44 104 ALA A CA 1
ATOM 756 C C . ALA A 1 104 ? 31.885 10.626 -33.814 1.00 96.44 104 ALA A C 1
ATOM 758 O O . ALA A 1 104 ? 32.862 10.790 -34.550 1.00 96.44 104 ALA A O 1
ATOM 759 N N . PHE A 1 105 ? 30.693 10.253 -34.290 1.00 97.06 105 PHE A N 1
ATOM 760 C CA . PHE A 1 105 ? 30.446 10.004 -35.710 1.00 97.06 105 PHE A CA 1
ATOM 761 C C . PHE A 1 105 ? 30.644 11.253 -36.573 1.00 97.06 105 PHE A C 1
ATOM 763 O O . PHE A 1 105 ? 31.292 11.179 -37.618 1.00 97.06 105 PHE A O 1
ATOM 770 N N . ALA A 1 106 ? 30.141 12.411 -36.138 1.00 96.88 106 ALA A N 1
ATOM 771 C CA . ALA A 1 106 ? 30.312 13.663 -36.871 1.00 96.88 106 ALA A CA 1
ATOM 772 C C . ALA A 1 106 ? 31.797 14.037 -37.021 1.00 96.88 106 ALA A C 1
ATOM 774 O O . ALA A 1 106 ? 32.240 14.395 -38.115 1.00 96.88 106 ALA A O 1
ATOM 775 N N . ILE A 1 107 ? 32.586 13.889 -35.950 1.00 97.56 107 ILE A N 1
ATOM 776 C CA . ILE A 1 107 ? 34.033 14.148 -35.976 1.00 97.56 107 ILE A CA 1
ATOM 777 C C . ILE A 1 107 ? 34.734 13.201 -36.958 1.00 97.56 107 ILE A C 1
ATOM 779 O O . ILE A 1 107 ? 35.557 13.652 -37.757 1.00 97.56 107 ILE A O 1
ATOM 783 N N . ALA A 1 108 ? 34.390 11.910 -36.941 1.00 97.06 108 ALA A N 1
ATOM 784 C CA . ALA A 1 108 ? 34.975 10.922 -37.843 1.00 97.06 108 ALA A CA 1
ATOM 785 C C . ALA A 1 108 ? 34.700 11.252 -39.321 1.00 97.06 108 ALA A C 1
ATOM 787 O O . ALA A 1 108 ? 35.619 11.221 -40.140 1.00 97.06 108 ALA A O 1
ATOM 788 N N . VAL A 1 109 ? 33.464 11.639 -39.657 1.00 97.44 109 VAL A N 1
ATOM 789 C CA . VAL A 1 109 ? 33.082 12.025 -41.026 1.00 97.44 109 VAL A CA 1
ATOM 790 C C . VAL A 1 109 ? 33.838 13.274 -41.484 1.00 97.44 109 VAL A C 1
ATOM 792 O O . VAL A 1 109 ? 34.367 13.295 -42.596 1.00 97.44 109 VAL A O 1
ATOM 795 N N . VAL A 1 110 ? 33.950 14.296 -40.630 1.00 96.69 110 VAL A N 1
ATOM 796 C CA . VAL A 1 110 ? 34.690 15.529 -40.953 1.00 96.69 110 VAL A CA 1
ATOM 797 C C . VAL A 1 110 ? 36.179 15.244 -41.156 1.00 96.69 110 VAL A C 1
ATOM 799 O O . VAL A 1 110 ? 36.769 15.727 -42.124 1.00 96.69 110 VAL A O 1
ATOM 802 N N . ALA A 1 111 ? 36.787 14.430 -40.290 1.00 95.50 111 ALA A N 1
ATOM 803 C CA . ALA A 1 111 ? 38.189 14.043 -40.417 1.00 95.50 111 ALA A CA 1
ATOM 804 C C . ALA A 1 111 ? 38.445 13.264 -41.716 1.00 95.50 111 ALA A C 1
ATOM 806 O O . ALA A 1 111 ? 39.412 13.544 -42.427 1.00 95.50 111 ALA A O 1
ATOM 807 N N . MET A 1 112 ? 37.551 12.334 -42.058 1.00 95.25 112 MET A N 1
ATOM 808 C CA . MET A 1 112 ? 37.643 11.543 -43.282 1.00 95.25 112 MET A CA 1
ATOM 809 C C . MET A 1 112 ? 37.506 12.426 -44.530 1.00 95.25 112 MET A C 1
ATOM 811 O O . MET A 1 112 ? 38.325 12.329 -45.442 1.00 95.25 112 MET A O 1
ATOM 815 N N . ALA A 1 113 ? 36.548 13.358 -44.544 1.00 94.50 113 ALA A N 1
ATOM 816 C CA . ALA A 1 113 ? 36.387 14.319 -45.634 1.00 94.50 113 ALA A CA 1
ATOM 817 C C . ALA A 1 113 ? 37.619 15.227 -45.804 1.00 94.50 113 ALA A C 1
ATOM 819 O O . ALA A 1 113 ? 38.102 15.416 -46.921 1.00 94.50 113 ALA A O 1
ATOM 820 N N . ALA A 1 114 ? 38.175 15.749 -44.705 1.00 94.31 114 ALA A N 1
ATOM 821 C CA . ALA A 1 114 ? 39.378 16.579 -44.740 1.00 94.31 114 ALA A CA 1
ATOM 822 C C . ALA A 1 114 ? 40.610 15.804 -45.243 1.00 94.31 114 ALA A C 1
ATOM 824 O O . ALA A 1 114 ? 41.427 16.352 -45.987 1.00 94.31 114 ALA A O 1
ATOM 825 N N . PHE A 1 115 ? 40.732 14.528 -44.867 1.00 94.50 115 PHE A N 1
ATOM 826 C CA . PHE A 1 115 ? 41.795 13.645 -45.339 1.00 94.50 115 PHE A CA 1
ATOM 827 C C . PHE A 1 115 ? 41.711 13.411 -46.853 1.00 94.50 115 PHE A C 1
ATOM 829 O O . PHE A 1 115 ? 42.699 13.624 -47.558 1.00 94.50 115 PHE A O 1
ATOM 836 N N . PHE A 1 116 ? 40.528 13.065 -47.372 1.00 93.12 116 PHE A N 1
ATOM 837 C CA . PHE A 1 116 ? 40.320 12.893 -48.814 1.00 93.12 116 PHE A CA 1
ATOM 838 C C . PHE A 1 116 ? 40.551 14.188 -49.600 1.00 93.12 116 PHE A C 1
ATOM 840 O O . PHE A 1 116 ? 41.192 14.164 -50.653 1.00 93.12 116 PHE A O 1
ATOM 847 N N . PHE A 1 117 ? 40.099 15.334 -49.079 1.00 91.88 117 PHE A N 1
ATOM 848 C CA . PHE A 1 117 ? 40.337 16.629 -49.718 1.00 91.88 117 PHE A CA 1
ATOM 849 C C . PHE A 1 117 ? 41.835 16.957 -49.812 1.00 91.88 117 PHE A C 1
ATOM 851 O O . PHE A 1 117 ? 42.313 17.382 -50.864 1.00 91.88 117 PHE A O 1
ATOM 858 N N . ARG A 1 118 ? 42.606 16.704 -48.743 1.00 88.62 118 ARG A N 1
ATOM 859 C CA . ARG A 1 118 ? 44.067 16.882 -48.763 1.00 88.62 118 ARG A CA 1
ATOM 860 C C . ARG A 1 118 ? 44.767 15.951 -49.743 1.00 88.62 118 ARG A C 1
ATOM 862 O O . ARG A 1 118 ? 45.661 16.407 -50.446 1.00 88.62 118 ARG A O 1
ATOM 869 N N . MET A 1 119 ? 44.365 14.683 -49.806 1.00 85.06 119 MET A N 1
ATOM 870 C CA . MET A 1 119 ? 44.950 13.722 -50.744 1.00 85.06 119 MET A CA 1
ATOM 871 C C . MET A 1 119 ? 44.714 14.152 -52.197 1.00 85.06 119 MET A C 1
ATOM 873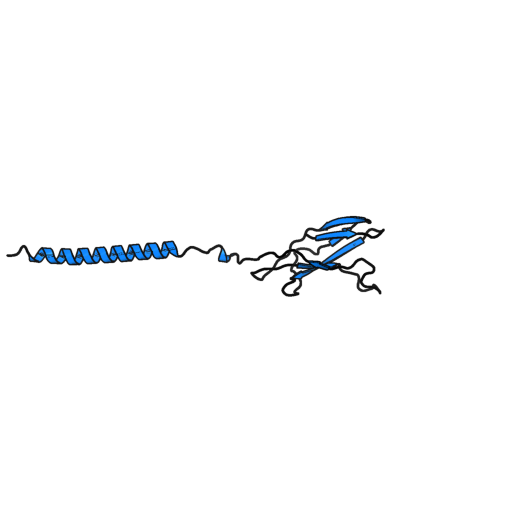 O O . MET A 1 119 ? 45.643 14.152 -52.994 1.00 85.06 119 MET A O 1
ATOM 877 N N . THR A 1 120 ? 43.502 14.616 -52.513 1.00 84.62 120 THR A N 1
ATOM 878 C CA . THR A 1 120 ? 43.153 15.074 -53.868 1.00 84.62 120 THR A CA 1
ATOM 879 C C . THR A 1 120 ? 43.930 16.333 -54.269 1.00 84.62 120 THR A C 1
ATOM 881 O O . THR A 1 120 ? 44.340 16.455 -55.417 1.00 84.62 120 THR A O 1
ATOM 884 N N . LYS A 1 121 ? 44.181 17.258 -53.329 1.00 75.31 121 LYS A N 1
ATOM 885 C CA . LYS A 1 121 ? 45.011 18.445 -53.586 1.00 75.31 121 LYS A CA 1
ATOM 886 C C . LYS A 1 121 ? 46.497 18.096 -53.763 1.00 75.31 121 LYS A C 1
ATOM 888 O O . LYS A 1 121 ? 47.139 18.649 -54.644 1.00 75.31 121 LYS A O 1
ATOM 893 N N . SER A 1 122 ? 47.025 17.172 -52.959 1.00 62.00 122 SER A N 1
ATOM 894 C CA . SER A 1 122 ? 48.431 16.748 -53.032 1.00 62.00 122 SER A CA 1
ATOM 895 C C . SER A 1 122 ? 48.788 16.064 -54.353 1.00 62.00 122 SER A C 1
ATOM 897 O O . SER A 1 122 ? 49.936 16.143 -54.757 1.00 62.00 122 SER A O 1
ATOM 899 N N . SER A 1 123 ? 47.841 15.403 -55.023 1.00 58.22 123 SER A N 1
ATOM 900 C CA . SER A 1 123 ? 48.094 14.762 -56.321 1.00 58.22 123 SER A CA 1
ATOM 901 C C . SER A 1 123 ? 48.102 15.727 -57.514 1.00 58.22 123 SER A C 1
ATOM 903 O O . SER A 1 123 ? 48.499 15.310 -58.591 1.00 58.22 123 SER A O 1
ATOM 905 N N . GLY A 1 124 ? 47.668 16.984 -57.349 1.00 55.25 124 GLY A N 1
ATOM 906 C CA . GLY A 1 124 ? 47.654 17.982 -58.429 1.00 55.25 124 GLY A CA 1
ATOM 907 C C . GLY A 1 124 ? 48.875 18.909 -58.469 1.00 55.25 124 GLY A C 1
ATOM 908 O O . GLY A 1 124 ? 49.077 19.585 -59.469 1.00 55.25 124 GLY A O 1
ATOM 909 N N . GLU A 1 125 ? 49.687 18.957 -57.408 1.00 54.06 125 GLU A N 1
ATOM 910 C CA . GLU A 1 125 ? 50.881 19.821 -57.338 1.00 54.06 125 GLU A CA 1
ATOM 911 C C . GLU A 1 125 ? 52.128 19.167 -57.983 1.00 54.06 125 GLU A C 1
ATOM 913 O O . GLU A 1 125 ? 53.062 19.877 -58.341 1.00 54.06 125 GLU A O 1
ATOM 918 N N . ASP A 1 126 ? 52.120 17.850 -58.236 1.00 50.94 126 ASP A N 1
ATOM 919 C CA . ASP A 1 126 ? 53.232 17.127 -58.886 1.00 50.94 126 ASP A CA 1
ATOM 920 C C . ASP A 1 126 ? 53.248 17.269 -60.430 1.00 50.94 126 ASP A C 1
ATOM 922 O O . ASP A 1 126 ? 54.208 16.863 -61.087 1.00 50.94 126 ASP A O 1
ATOM 926 N N . GLU A 1 127 ? 52.198 17.839 -61.035 1.00 50.47 127 GLU A N 1
ATOM 927 C CA . GLU A 1 127 ? 52.055 17.967 -62.497 1.00 50.47 127 GLU A CA 1
ATOM 928 C C . GLU A 1 127 ? 52.568 19.314 -63.055 1.00 50.47 127 GLU A C 1
ATOM 930 O O . GLU A 1 127 ? 52.792 19.433 -64.261 1.00 50.47 127 GLU A O 1
ATOM 935 N N . GLU A 1 128 ? 52.789 20.325 -62.202 1.00 51.09 128 GLU A N 1
ATOM 936 C CA . GLU A 1 128 ? 53.182 21.685 -62.621 1.00 51.09 128 GLU A CA 1
ATOM 937 C C . GLU A 1 128 ? 54.705 21.954 -62.586 1.00 51.09 128 GLU A C 1
ATOM 939 O O . GLU A 1 128 ? 55.146 22.973 -63.112 1.00 51.09 128 GLU A O 1
ATOM 944 N N . GLU A 1 129 ? 55.538 21.047 -62.056 1.00 48.09 129 GLU A N 1
ATOM 945 C CA . GLU A 1 129 ? 57.013 21.203 -62.039 1.00 48.09 129 GLU A CA 1
ATOM 946 C C . GLU A 1 129 ? 57.740 20.638 -63.284 1.00 48.09 129 GLU A C 1
ATOM 948 O O . GLU A 1 129 ? 58.972 20.637 -63.330 1.00 48.09 129 GLU A O 1
ATOM 953 N N . LEU A 1 130 ? 57.020 20.166 -64.316 1.00 47.53 130 LEU A N 1
ATOM 954 C CA . LEU A 1 130 ? 57.626 19.522 -65.501 1.00 47.53 130 LEU A CA 1
ATOM 955 C C . LEU A 1 130 ? 57.558 20.331 -66.816 1.00 47.53 130 LEU A C 1
ATOM 957 O O . LEU A 1 130 ? 57.772 19.752 -67.882 1.00 47.53 130 LEU A O 1
ATOM 961 N N . TYR A 1 131 ? 57.316 21.646 -66.770 1.00 39.00 131 TYR A N 1
ATOM 962 C CA . TYR A 1 131 ? 57.38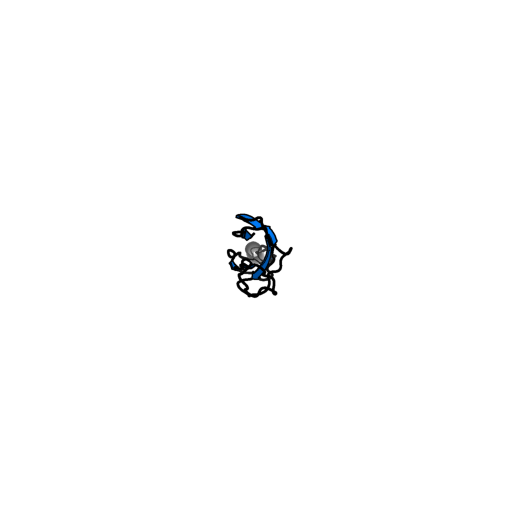7 22.531 -67.950 1.00 39.00 131 TYR A CA 1
ATOM 963 C C . TYR A 1 131 ? 58.295 23.744 -67.749 1.00 39.00 131 TYR A C 1
ATOM 965 O O . TYR A 1 131 ? 58.181 24.415 -66.701 1.00 39.00 131 TYR A O 1
#

Radius of gyration: 34.18 Å; chains: 1; bounding box: 82×39×93 Å

pLDDT: mean 85.12, std 14.0, range [39.0, 97.56]

Secondary structure (DSSP, 8-state):
-EEEE--SSS-EEEEEEEEETTT-PBPEESS--EEEE-TT-EEEEP--EE--SSEEE-EEEEEPPPTT-SSTTTT---EEEPPPEEE--SSGGG---SHHHHHHHHHHHHHHHHHHHHHHHHTTSTTSS--

Foldseek 3Di:
DDKDFAQDDAKDWKWKWKAWPVPRHTWAWPDGWTGIDGHGGMDDIDTDTDDPDAFKIKIKMWIDDDPPDPDRPPRHIDIDIDDIDGHDDPCVVPPPDCVVVVVVVVVVVVVVVVVVVVVVVVVVVVVPPPD

Sequence (131 aa):
MATIANRGTAPAIVYFTCDVTETGAAAQMTSYPGGLVEAGEEVTIQFSWMNSDVDNASLTCEILTPTQLVDEDAFGGGTASSEQITWVDAEDDEDGSILPVVVAFAIAVVAMAAFFFRMTKSSGEDEEELY